Protein AF-A0A359H038-F1 (afdb_monomer)

Radius of gyration: 14.49 Å; Cα contacts (8 Å, |Δi|>4): 56; chains: 1; bounding box: 35×13×40 Å

Sequence (65 aa):
MEFSIFNISLFLGMAGLLAFIISFLTGLRFIKIKAKYKLHKRIGIAGFIAVCIHGCVMSYYYFFT

Secondary structure (DSSP, 8-state):
-HHHHHHHHHHHHHHHHHHHHHHHHHHTTSS---GGG-HHHHHHHHHHHHHHHHHHHHHHHHHH-

Foldseek 3Di:
DLVVVLVVLVVLLVQLVVLQVVLVCVVVCVPPDDCVVVVSVVSNVVSVVSNVVSVVSVVCVVPPD

Nearest PDB structures (foldseek):
  3lsq-assembly1_A  TM=7.052E-01  e=7.643E+00  Trypanosoma brucei

pLDDT: mean 91.09, std 7.03, range [69.5, 97.25]

Structure (mmCIF, N/CA/C/O backbone):
data_AF-A0A359H038-F1
#
_entry.id   AF-A0A359H038-F1
#
loop_
_atom_site.group_PDB
_atom_site.id
_atom_site.type_symbol
_atom_site.label_atom_id
_atom_site.label_alt_id
_atom_site.label_comp_id
_atom_site.label_asym_id
_atom_site.label_en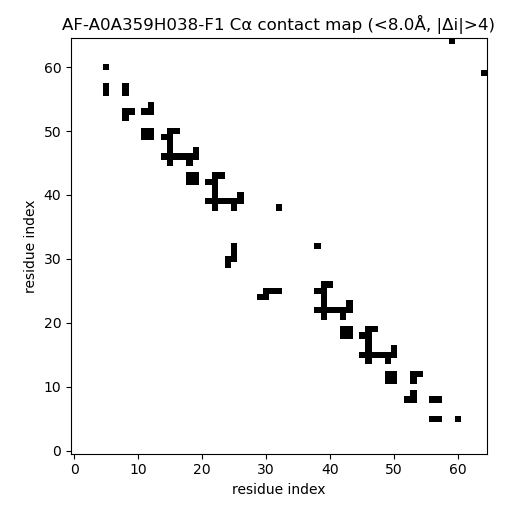tity_id
_atom_site.label_seq_id
_atom_site.pdbx_PDB_ins_code
_atom_site.Cartn_x
_atom_site.Cartn_y
_atom_site.Cartn_z
_atom_site.occupancy
_atom_site.B_iso_or_equiv
_atom_site.auth_seq_id
_atom_site.auth_comp_id
_atom_site.auth_asym_id
_atom_site.auth_atom_id
_atom_site.pdbx_PDB_model_num
ATOM 1 N N . MET A 1 1 ? 17.785 -5.170 -13.232 1.00 71.88 1 MET A N 1
ATOM 2 C CA . MET A 1 1 ? 17.314 -4.209 -12.208 1.00 71.88 1 MET A CA 1
ATOM 3 C C . MET A 1 1 ? 15.894 -3.748 -12.509 1.00 71.88 1 MET A C 1
ATOM 5 O O . MET A 1 1 ? 15.045 -3.875 -11.640 1.00 71.88 1 MET A O 1
ATOM 9 N N . GLU A 1 2 ? 15.610 -3.319 -13.740 1.00 80.50 2 GLU A N 1
ATOM 10 C CA . GLU A 1 2 ? 14.265 -2.897 -14.169 1.00 80.50 2 GLU A CA 1
ATOM 11 C C . GLU A 1 2 ? 13.190 -3.972 -13.973 1.00 80.50 2 GLU A C 1
ATOM 13 O O . GLU A 1 2 ? 12.180 -3.715 -13.328 1.00 80.50 2 GLU A O 1
ATOM 18 N N . PHE A 1 3 ? 13.456 -5.212 -14.397 1.00 86.75 3 PHE A N 1
ATOM 19 C CA . PHE A 1 3 ? 12.544 -6.339 -14.164 1.00 86.75 3 PHE A CA 1
ATOM 20 C C . PHE A 1 3 ? 12.220 -6.556 -12.673 1.00 86.75 3 PHE A C 1
ATOM 22 O O . PHE A 1 3 ? 11.087 -6.855 -12.305 1.00 86.75 3 PHE A O 1
ATOM 29 N N . SER A 1 4 ? 13.200 -6.380 -11.782 1.00 92.75 4 SER A N 1
ATOM 30 C CA . SER A 1 4 ? 12.990 -6.532 -10.338 1.00 92.75 4 SER A CA 1
ATOM 31 C C . SER A 1 4 ? 12.125 -5.405 -9.771 1.00 92.75 4 SER A C 1
ATOM 33 O O . SER A 1 4 ? 11.198 -5.681 -9.015 1.00 92.75 4 SER A O 1
ATOM 35 N N . ILE A 1 5 ? 12.387 -4.151 -10.155 1.00 93.00 5 ILE A N 1
ATOM 36 C CA . ILE A 1 5 ? 11.615 -2.980 -9.704 1.00 93.00 5 ILE A CA 1
ATOM 37 C C . ILE A 1 5 ? 10.170 -3.064 -10.207 1.00 93.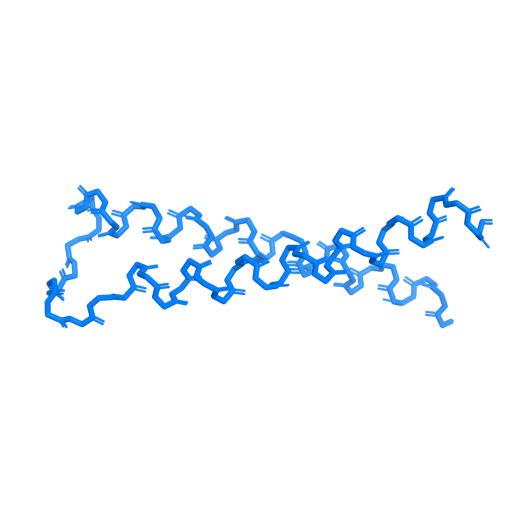00 5 ILE A C 1
ATOM 39 O O . ILE A 1 5 ? 9.242 -2.812 -9.437 1.00 93.00 5 ILE A O 1
ATOM 43 N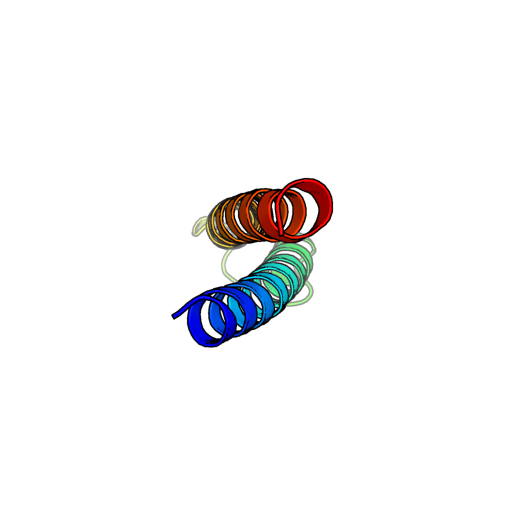 N . PHE A 1 6 ? 9.972 -3.483 -11.458 1.00 93.56 6 PHE A N 1
ATOM 44 C CA . PHE A 1 6 ? 8.649 -3.705 -12.032 1.00 93.56 6 PHE A CA 1
ATOM 45 C C . PHE A 1 6 ? 7.841 -4.723 -11.215 1.00 93.56 6 PHE A C 1
ATOM 47 O O . PHE A 1 6 ? 6.730 -4.426 -10.775 1.00 93.56 6 PHE A O 1
ATOM 54 N N . ASN A 1 7 ? 8.424 -5.891 -10.922 1.00 95.62 7 ASN A N 1
ATOM 55 C CA . ASN A 1 7 ? 7.756 -6.925 -10.128 1.00 95.62 7 ASN A CA 1
ATOM 56 C C . ASN A 1 7 ? 7.461 -6.466 -8.693 1.00 95.62 7 ASN A C 1
ATOM 58 O O . ASN A 1 7 ? 6.363 -6.692 -8.188 1.00 95.62 7 ASN A O 1
ATOM 62 N N . ILE A 1 8 ? 8.407 -5.781 -8.040 1.00 96.00 8 ILE A N 1
ATOM 63 C CA . ILE A 1 8 ? 8.196 -5.211 -6.699 1.00 96.00 8 ILE A CA 1
ATOM 64 C C . ILE A 1 8 ? 7.032 -4.221 -6.721 1.00 96.00 8 ILE A C 1
ATOM 66 O O . ILE A 1 8 ? 6.166 -4.271 -5.849 1.00 96.00 8 ILE A O 1
ATOM 70 N N . SER A 1 9 ? 6.987 -3.344 -7.724 1.00 95.56 9 SER A N 1
ATOM 71 C CA . SER A 1 9 ? 5.893 -2.392 -7.881 1.00 95.56 9 SER A CA 1
ATOM 72 C C . SER A 1 9 ? 4.558 -3.105 -8.109 1.00 95.56 9 SER A C 1
ATOM 74 O O . 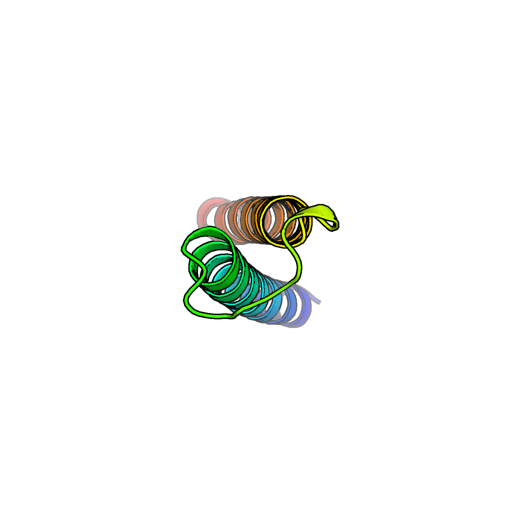SER A 1 9 ? 3.565 -2.720 -7.498 1.00 95.56 9 SER A O 1
AT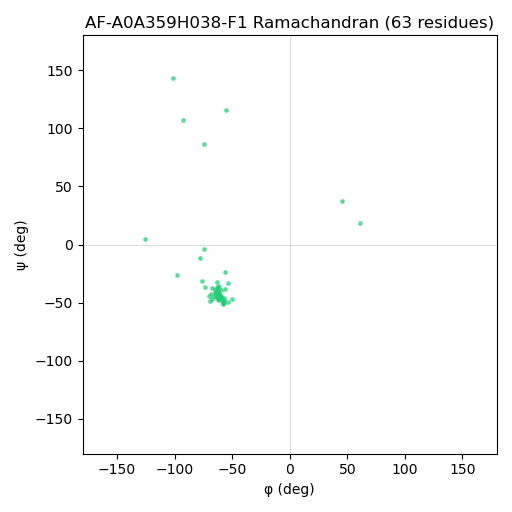OM 76 N N . LEU A 1 10 ? 4.515 -4.183 -8.898 1.00 95.88 10 LEU A N 1
ATOM 77 C CA . LEU A 1 10 ? 3.317 -5.016 -9.064 1.00 95.88 10 LEU A CA 1
ATOM 78 C C . LEU A 1 10 ? 2.808 -5.570 -7.726 1.00 95.88 10 LEU A C 1
ATOM 80 O O . LEU A 1 10 ? 1.636 -5.390 -7.383 1.00 95.88 10 LEU A O 1
ATOM 84 N N . PHE A 1 11 ? 3.693 -6.180 -6.932 1.00 96.69 11 PHE A N 1
ATOM 85 C CA . PHE A 1 11 ? 3.337 -6.682 -5.603 1.00 96.69 11 PHE A CA 1
ATOM 86 C C . PHE A 1 11 ? 2.893 -5.559 -4.658 1.00 96.69 11 PHE A C 1
ATOM 88 O O . PHE A 1 11 ? 1.961 -5.753 -3.875 1.00 96.69 11 PHE A O 1
ATOM 95 N N . LEU A 1 12 ? 3.503 -4.374 -4.753 1.00 95.94 12 LEU A N 1
ATOM 96 C CA . LEU A 1 12 ? 3.104 -3.196 -3.984 1.00 95.94 12 LEU A CA 1
ATOM 97 C C . LEU A 1 12 ? 1.680 -2.741 -4.341 1.00 95.94 12 LEU A C 1
ATOM 99 O O . LEU A 1 12 ? 0.900 -2.429 -3.442 1.00 95.94 12 LEU A O 1
ATOM 103 N N . GLY A 1 13 ? 1.318 -2.762 -5.626 1.00 97.00 13 GLY A N 1
ATOM 104 C CA . GLY A 1 13 ? -0.040 -2.474 -6.093 1.00 97.00 13 GLY A CA 1
ATOM 105 C C . GLY A 1 13 ? -1.066 -3.468 -5.541 1.00 97.00 13 GLY A C 1
ATOM 106 O O . GLY A 1 13 ? -2.088 -3.061 -4.984 1.00 97.00 13 GLY A O 1
ATOM 107 N N . MET A 1 14 ? -0.762 -4.769 -5.601 1.00 97.25 14 MET A N 1
ATOM 108 C CA . MET A 1 14 ? -1.616 -5.821 -5.029 1.00 97.25 14 MET A CA 1
ATOM 109 C C . MET A 1 14 ? -1.787 -5.663 -3.512 1.00 97.25 14 MET A C 1
ATOM 111 O O . MET A 1 14 ? -2.905 -5.732 -2.999 1.00 97.25 14 MET A O 1
ATOM 115 N N . ALA A 1 15 ? -0.696 -5.408 -2.787 1.00 96.56 15 ALA A N 1
ATOM 116 C CA . ALA A 1 15 ? -0.731 -5.180 -1.345 1.00 96.56 15 ALA A CA 1
ATOM 117 C C . ALA A 1 15 ? -1.538 -3.921 -0.984 1.00 96.56 15 ALA A C 1
ATOM 119 O O . ALA A 1 15 ? -2.327 -3.941 -0.037 1.00 96.56 15 ALA A O 1
ATOM 120 N N . GLY A 1 16 ? -1.389 -2.846 -1.762 1.00 96.25 16 GLY A N 1
ATOM 121 C CA . GLY A 1 16 ? -2.162 -1.617 -1.611 1.00 96.25 16 GLY A CA 1
ATOM 122 C C . GLY A 1 16 ? -3.665 -1.840 -1.801 1.00 96.25 16 GLY A C 1
ATOM 123 O O . GLY A 1 16 ? -4.463 -1.386 -0.979 1.00 96.25 16 GLY A O 1
ATOM 124 N N . LEU A 1 17 ? -4.062 -2.612 -2.819 1.00 95.56 17 LEU A N 1
ATOM 125 C CA . LEU A 1 17 ? -5.459 -2.997 -3.043 1.00 95.56 17 LEU A CA 1
ATOM 126 C C . LEU A 1 17 ? -6.023 -3.820 -1.874 1.00 95.56 17 LEU A C 1
ATOM 128 O O . LEU A 1 17 ? -7.117 -3.535 -1.384 1.00 95.56 17 LEU A O 1
ATOM 132 N N . LEU A 1 18 ? -5.272 -4.808 -1.381 1.00 96.31 18 LEU A N 1
ATOM 133 C CA . LEU A 1 18 ? -5.678 -5.607 -0.220 1.00 96.31 18 LEU A CA 1
ATOM 134 C C . LEU A 1 18 ? -5.845 -4.741 1.035 1.00 96.31 18 LEU A C 1
ATOM 136 O O . LEU A 1 18 ? -6.835 -4.879 1.759 1.00 96.31 18 LEU A O 1
ATOM 140 N N . ALA A 1 19 ? -4.925 -3.803 1.272 1.00 94.69 19 ALA A N 1
ATOM 141 C CA . ALA A 1 19 ? -5.035 -2.841 2.363 1.00 94.69 19 ALA A CA 1
ATOM 142 C C . ALA A 1 19 ? -6.303 -1.982 2.230 1.00 94.69 19 ALA A C 1
ATOM 144 O O . ALA A 1 19 ? -6.998 -1.756 3.223 1.00 94.69 19 ALA A O 1
ATOM 145 N N . PHE A 1 20 ? -6.669 -1.567 1.014 1.00 94.31 20 PHE A N 1
ATOM 146 C CA . PHE A 1 20 ? -7.926 -0.862 0.769 1.00 94.31 20 PHE A CA 1
ATOM 147 C C . PHE A 1 20 ? -9.156 -1.697 1.101 1.00 94.31 20 PHE A C 1
ATOM 149 O O . PHE A 1 20 ? -10.044 -1.196 1.790 1.00 94.31 20 PHE A O 1
ATOM 156 N N . ILE A 1 21 ? -9.198 -2.961 0.677 1.00 94.56 21 ILE A N 1
ATOM 157 C CA . ILE A 1 21 ? -10.307 -3.872 0.987 1.00 94.56 21 ILE A CA 1
ATOM 158 C C . ILE A 1 21 ? -10.460 -4.006 2.506 1.00 94.56 21 ILE A C 1
ATOM 160 O O . ILE A 1 21 ? -11.550 -3.803 3.041 1.00 94.56 21 ILE A O 1
ATOM 164 N N . ILE A 1 22 ? -9.365 -4.263 3.226 1.00 92.50 22 ILE A N 1
ATOM 165 C CA . ILE A 1 22 ? -9.378 -4.380 4.692 1.00 92.50 22 ILE A CA 1
ATOM 166 C C . ILE A 1 22 ? -9.815 -3.062 5.343 1.00 92.50 22 ILE A C 1
ATOM 168 O O . ILE A 1 22 ? -10.643 -3.057 6.257 1.00 92.50 22 ILE A O 1
ATOM 172 N N . SER A 1 23 ? -9.298 -1.927 4.871 1.00 93.38 23 SER A N 1
ATOM 173 C CA . SER A 1 23 ? -9.709 -0.598 5.328 1.00 93.38 23 SER A CA 1
ATOM 174 C C . SER A 1 23 ? -11.216 -0.388 5.151 1.00 93.38 23 SER A C 1
ATOM 176 O O . SER A 1 23 ? -11.900 0.030 6.083 1.00 93.38 23 SER A O 1
ATOM 178 N N . PHE A 1 24 ? -11.767 -0.751 3.995 1.00 92.06 24 PHE A N 1
ATOM 179 C CA . PHE A 1 24 ? -13.187 -0.588 3.707 1.00 92.06 24 PHE A CA 1
ATOM 180 C C . PHE A 1 24 ? -14.052 -1.502 4.583 1.00 92.06 24 PHE A C 1
ATOM 182 O O . PHE A 1 24 ? -14.979 -1.034 5.241 1.00 92.06 24 PHE A O 1
ATOM 189 N N . LEU A 1 25 ? -13.695 -2.785 4.695 1.00 91.88 25 LEU A N 1
ATOM 190 C CA . LEU A 1 25 ? -14.404 -3.759 5.533 1.00 91.88 25 LEU A CA 1
ATOM 191 C C . LEU A 1 25 ? -14.382 -3.386 7.023 1.00 91.88 25 LEU A C 1
ATOM 193 O O . LEU A 1 25 ? -15.368 -3.589 7.737 1.00 91.88 25 LEU A O 1
ATOM 197 N N . THR A 1 26 ? -13.274 -2.815 7.501 1.00 89.50 26 THR A N 1
ATOM 198 C CA . THR A 1 26 ? -13.159 -2.314 8.880 1.00 89.50 26 THR A CA 1
ATOM 199 C C . THR A 1 26 ? -13.887 -0.981 9.080 1.00 89.50 26 THR A C 1
ATOM 201 O O . THR A 1 26 ? -14.420 -0.738 10.164 1.00 89.50 26 THR A O 1
ATOM 204 N N . GLY A 1 27 ? -13.973 -0.132 8.052 1.00 86.50 27 GLY A N 1
ATOM 205 C CA . GLY A 1 27 ? -14.755 1.110 8.054 1.00 86.50 27 GLY A CA 1
ATOM 206 C C . GLY A 1 27 ? -16.266 0.861 8.080 1.00 86.50 27 GLY A C 1
ATOM 207 O O . GLY A 1 27 ? -16.978 1.472 8.875 1.00 86.50 27 GLY A O 1
ATOM 208 N N . LEU A 1 28 ? -16.734 -0.111 7.291 1.00 88.50 28 LEU A N 1
ATOM 209 C CA . LEU A 1 28 ? -18.128 -0.568 7.240 1.00 88.50 28 LEU A CA 1
ATOM 210 C C . LEU A 1 28 ? -18.547 -1.423 8.445 1.00 88.50 28 LEU A C 1
ATOM 212 O O . LEU A 1 28 ? -19.710 -1.798 8.560 1.00 88.50 28 LEU A O 1
ATOM 216 N N . ARG A 1 29 ? -17.616 -1.730 9.358 1.00 84.75 29 ARG A N 1
ATOM 217 C CA . ARG A 1 29 ? -17.834 -2.588 10.538 1.00 84.75 29 ARG A CA 1
ATOM 218 C C . ARG A 1 29 ? -18.248 -4.032 10.212 1.00 84.75 29 ARG A C 1
ATOM 220 O O . ARG A 1 29 ? -18.712 -4.728 11.115 1.00 84.75 29 ARG A O 1
ATOM 227 N N . PHE A 1 30 ? -18.019 -4.509 8.984 1.00 87.56 30 PHE A N 1
ATOM 228 C CA . PHE A 1 30 ? -18.084 -5.943 8.669 1.00 87.56 30 PHE A CA 1
ATOM 229 C C . PHE A 1 30 ? -17.029 -6.707 9.475 1.00 87.56 30 PHE A C 1
ATOM 231 O O . PHE A 1 30 ? -17.329 -7.722 10.099 1.00 87.56 30 PHE A O 1
ATOM 238 N N . ILE A 1 31 ? -15.814 -6.154 9.550 1.00 83.88 31 ILE A N 1
ATOM 239 C CA . ILE A 1 31 ? -14.779 -6.611 10.479 1.00 83.88 31 ILE A CA 1
ATOM 240 C C . ILE A 1 31 ? -14.897 -5.768 11.752 1.00 83.88 31 ILE A C 1
ATOM 242 O O . ILE A 1 31 ? -14.566 -4.578 11.772 1.00 83.88 31 ILE A O 1
ATOM 246 N N . LYS A 1 32 ? -15.403 -6.3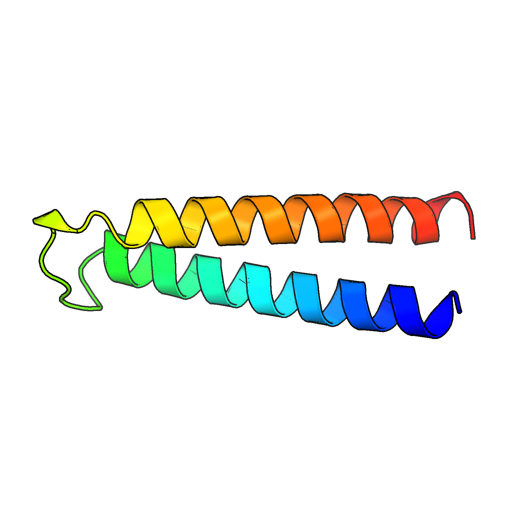83 12.826 1.00 76.75 32 LYS A N 1
ATOM 247 C CA . LYS A 1 32 ? -15.674 -5.714 14.107 1.00 76.75 32 LYS A CA 1
ATOM 248 C C . LYS A 1 32 ? -14.382 -5.436 14.874 1.00 76.75 32 LYS A C 1
ATOM 250 O O . LYS A 1 32 ? -13.973 -6.195 15.745 1.00 76.75 32 LYS A O 1
ATOM 255 N N . ILE A 1 33 ? -13.763 -4.302 14.574 1.00 77.75 33 ILE A N 1
ATOM 256 C CA . ILE A 1 33 ? -12.644 -3.747 15.342 1.00 77.75 33 ILE A CA 1
ATOM 257 C C . ILE A 1 33 ? -13.186 -2.626 16.227 1.00 77.75 33 ILE A C 1
ATOM 259 O O . ILE A 1 33 ? -14.072 -1.875 15.813 1.00 77.75 33 ILE A O 1
ATOM 263 N N . LYS A 1 34 ? -12.666 -2.477 17.454 1.00 77.56 34 LYS A N 1
ATOM 264 C CA . LYS A 1 34 ? -13.057 -1.356 18.324 1.00 77.56 34 LYS A CA 1
ATOM 265 C C . LYS A 1 34 ? -12.815 -0.034 17.583 1.00 77.56 34 LYS A C 1
ATOM 267 O O . LYS A 1 34 ? -11.673 0.333 17.307 1.00 77.56 34 LYS A O 1
ATOM 272 N N . ALA A 1 35 ? -13.892 0.703 17.302 1.00 69.50 35 ALA A N 1
ATOM 273 C CA . ALA A 1 35 ? -13.867 1.922 16.487 1.00 69.50 35 ALA A CA 1
ATOM 274 C C . ALA A 1 35 ? -12.901 3.004 17.017 1.00 69.50 35 ALA A C 1
ATOM 276 O O . ALA A 1 35 ? -12.390 3.811 16.240 1.00 69.50 35 ALA A O 1
ATOM 277 N N . LYS A 1 36 ? -12.582 2.972 18.322 1.00 72.38 36 LYS A N 1
ATOM 278 C CA . LYS A 1 36 ? -11.604 3.854 18.982 1.00 72.38 36 LYS A CA 1
ATOM 279 C C . LYS A 1 36 ? -10.229 3.850 18.301 1.00 72.38 36 LYS A C 1
ATOM 281 O O . LYS A 1 36 ? -9.579 4.890 18.265 1.00 72.38 36 LYS A O 1
ATOM 286 N N . TYR A 1 37 ? -9.798 2.725 17.726 1.00 76.31 37 TYR A N 1
ATOM 287 C CA . TYR A 1 37 ? -8.474 2.618 17.102 1.00 76.31 37 TYR A CA 1
ATOM 288 C C . TYR A 1 37 ? -8.389 3.253 15.708 1.00 76.31 37 TYR A C 1
ATOM 290 O O . TYR A 1 37 ? -7.284 3.405 15.191 1.00 76.31 37 TYR A O 1
ATOM 298 N N . LYS A 1 38 ? -9.527 3.628 15.093 1.00 83.56 38 LYS A N 1
ATOM 299 C CA . LYS A 1 38 ? -9.604 4.218 13.739 1.00 83.56 38 LYS A CA 1
ATOM 300 C C . LYS A 1 38 ? -8.727 3.472 12.717 1.00 83.56 38 LYS A C 1
ATOM 302 O O . LYS A 1 38 ? -8.097 4.089 11.858 1.00 83.56 38 LYS A O 1
ATOM 307 N N . LEU A 1 39 ? -8.670 2.141 12.838 1.00 85.31 39 LEU A N 1
ATOM 308 C CA . LEU A 1 39 ? -7.726 1.311 12.092 1.00 85.31 39 LEU A CA 1
ATOM 309 C C . LEU A 1 39 ? -7.968 1.397 10.580 1.00 85.31 39 LEU A C 1
ATOM 311 O O . LEU A 1 39 ? -7.001 1.519 9.835 1.00 85.31 39 LEU A O 1
ATOM 315 N N . HIS A 1 40 ? -9.237 1.468 10.154 1.00 89.94 40 HIS A N 1
ATOM 316 C CA . HIS A 1 40 ? -9.608 1.707 8.755 1.00 89.94 40 HIS A CA 1
ATOM 317 C C . HIS A 1 40 ? -8.870 2.919 8.178 1.00 89.94 40 HIS A C 1
ATOM 319 O O . HIS A 1 40 ? -8.241 2.828 7.137 1.00 89.94 40 HIS A O 1
ATOM 325 N N . LYS A 1 41 ? -8.838 4.046 8.902 1.00 90.12 41 LYS A N 1
ATOM 326 C CA . LYS A 1 41 ? -8.218 5.278 8.407 1.00 90.12 41 LYS A CA 1
ATOM 327 C C . LYS A 1 41 ? -6.712 5.105 8.228 1.00 90.12 41 LYS A C 1
ATOM 329 O O . LYS A 1 41 ? -6.161 5.574 7.241 1.00 90.12 41 LYS A O 1
ATOM 334 N N . ARG A 1 42 ? -6.043 4.430 9.167 1.00 92.38 42 ARG A N 1
ATOM 335 C CA . ARG A 1 42 ? -4.591 4.201 9.102 1.00 92.38 42 ARG A CA 1
ATOM 336 C C . ARG A 1 42 ? -4.219 3.242 7.973 1.00 92.38 42 ARG A C 1
ATOM 338 O O . ARG A 1 42 ? -3.341 3.568 7.183 1.00 92.38 42 ARG A O 1
ATOM 345 N N . ILE A 1 43 ? -4.911 2.105 7.880 1.00 93.44 43 ILE A N 1
ATOM 346 C CA . ILE A 1 43 ? -4.682 1.110 6.824 1.00 93.44 43 ILE A CA 1
ATOM 347 C C . ILE A 1 43 ? -5.020 1.708 5.455 1.00 93.44 43 ILE A C 1
ATOM 349 O O . ILE A 1 43 ? -4.253 1.538 4.516 1.00 93.44 43 ILE A O 1
ATOM 353 N N . GLY A 1 44 ? -6.114 2.466 5.351 1.00 93.38 44 GLY A N 1
ATOM 354 C CA . GLY A 1 44 ? -6.514 3.139 4.119 1.00 93.38 44 GLY A CA 1
ATOM 355 C C . GLY A 1 44 ? -5.489 4.167 3.643 1.00 93.38 44 GLY A C 1
ATOM 356 O O . GLY A 1 44 ? -5.154 4.173 2.466 1.00 93.38 44 GLY A O 1
ATOM 357 N N . ILE A 1 45 ? -4.936 4.990 4.543 1.00 95.62 45 ILE A N 1
ATOM 358 C CA . ILE A 1 45 ? -3.871 5.945 4.187 1.00 95.62 45 ILE A CA 1
ATOM 359 C C . ILE A 1 45 ? -2.604 5.209 3.734 1.00 95.62 45 ILE A C 1
ATOM 361 O O . ILE A 1 45 ? -2.027 5.572 2.714 1.00 95.62 45 ILE A O 1
ATOM 365 N N . ALA A 1 46 ? -2.184 4.164 4.454 1.00 95.31 46 ALA A N 1
ATOM 366 C CA . ALA A 1 46 ? -1.010 3.379 4.074 1.00 95.31 46 ALA A CA 1
ATOM 367 C C . ALA A 1 46 ? -1.194 2.692 2.707 1.00 95.31 46 ALA A C 1
ATOM 369 O O . ALA A 1 46 ? -0.304 2.761 1.861 1.00 95.31 46 ALA A O 1
ATOM 370 N N . GLY A 1 47 ? -2.367 2.095 2.466 1.00 95.38 47 GLY A N 1
ATOM 371 C CA . GLY A 1 47 ? -2.730 1.499 1.180 1.00 95.38 47 GLY A CA 1
ATOM 372 C C . GLY A 1 47 ? -2.768 2.527 0.048 1.00 95.38 47 GLY A C 1
ATOM 373 O O . GLY A 1 47 ? -2.220 2.272 -1.019 1.00 95.38 47 GLY A O 1
ATOM 374 N N . PHE A 1 48 ? -3.322 3.718 0.295 1.00 95.50 48 PHE A N 1
ATOM 375 C CA . PHE A 1 48 ? -3.338 4.810 -0.683 1.00 95.50 48 PHE A CA 1
ATOM 376 C C . PHE A 1 48 ? -1.931 5.234 -1.095 1.00 95.50 48 PHE A C 1
ATOM 378 O O . PHE A 1 48 ? -1.644 5.311 -2.285 1.00 95.50 48 PHE A O 1
ATOM 385 N N . ILE A 1 49 ? -1.036 5.445 -0.127 1.00 96.62 49 ILE A N 1
ATOM 386 C CA . ILE A 1 49 ? 0.358 5.813 -0.406 1.00 96.62 49 ILE A CA 1
ATOM 387 C C . ILE A 1 49 ? 1.045 4.726 -1.245 1.00 96.62 49 ILE A C 1
ATOM 389 O O . ILE A 1 49 ? 1.703 5.048 -2.233 1.00 96.62 49 ILE A O 1
ATOM 393 N N . ALA A 1 50 ? 0.857 3.448 -0.898 1.00 96.00 50 ALA A N 1
ATOM 394 C CA . ALA A 1 50 ? 1.426 2.331 -1.651 1.00 96.00 50 ALA A CA 1
ATOM 395 C C . ALA A 1 50 ? 0.924 2.288 -3.106 1.00 96.00 50 ALA A C 1
ATOM 397 O O . ALA A 1 50 ? 1.729 2.131 -4.024 1.00 96.00 50 ALA A O 1
ATOM 398 N N . VAL A 1 51 ? -0.381 2.490 -3.331 1.00 96.31 51 VAL A N 1
ATOM 399 C CA . VAL A 1 51 ? -0.967 2.532 -4.683 1.00 96.31 51 VAL A CA 1
ATOM 400 C C . VAL A 1 51 ? -0.496 3.757 -5.468 1.00 96.31 51 VAL A C 1
ATOM 402 O O . VAL A 1 51 ? -0.225 3.631 -6.658 1.00 96.31 51 VAL A O 1
ATOM 405 N N . CYS A 1 52 ? -0.331 4.920 -4.831 1.00 97.19 52 CYS A N 1
ATOM 406 C CA . CYS A 1 52 ? 0.241 6.097 -5.489 1.00 97.19 52 CYS A CA 1
ATOM 407 C C . CYS A 1 52 ? 1.673 5.833 -5.968 1.00 97.19 52 CYS A C 1
ATOM 409 O O . CYS A 1 52 ? 1.998 6.134 -7.113 1.00 97.19 52 CYS A O 1
ATOM 411 N N . ILE A 1 53 ? 2.517 5.228 -5.124 1.00 96.69 53 ILE A N 1
ATOM 412 C CA . ILE A 1 53 ? 3.888 4.866 -5.512 1.00 96.69 53 ILE A CA 1
ATOM 413 C C . ILE A 1 53 ? 3.864 3.857 -6.664 1.00 96.69 53 ILE A C 1
ATOM 415 O O . ILE A 1 53 ? 4.55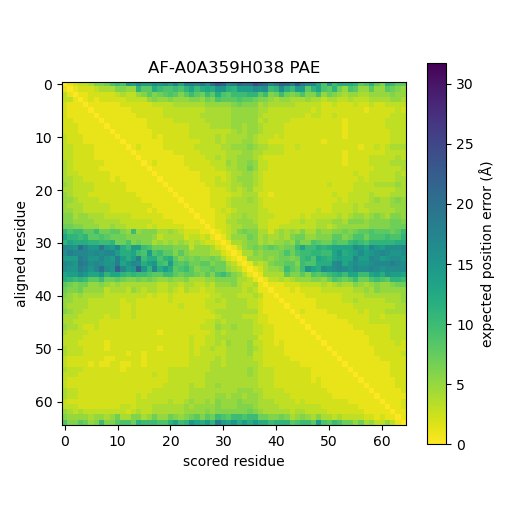0 4.062 -7.66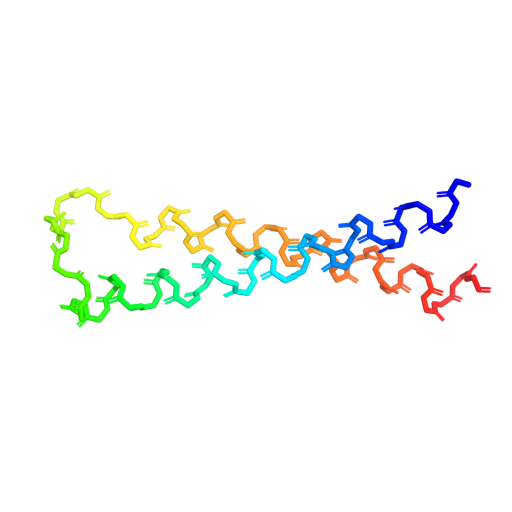3 1.00 96.69 53 ILE A O 1
ATOM 419 N N . HIS A 1 54 ? 3.046 2.806 -6.555 1.00 96.75 54 HIS A N 1
ATOM 420 C CA . HIS A 1 54 ? 2.849 1.829 -7.627 1.00 96.75 54 HIS A CA 1
ATOM 421 C C . HIS A 1 54 ? 2.451 2.505 -8.948 1.00 96.75 54 HIS A C 1
ATOM 423 O O . HIS A 1 54 ? 3.090 2.269 -9.971 1.00 96.75 54 HIS A O 1
ATOM 429 N N . GLY A 1 55 ? 1.449 3.388 -8.917 1.00 96.38 55 GLY A N 1
ATOM 430 C CA . GLY A 1 55 ? 0.961 4.111 -10.089 1.00 96.38 55 GLY A CA 1
ATOM 431 C C . GLY A 1 55 ? 2.030 4.998 -10.725 1.00 96.38 55 GLY A C 1
ATOM 432 O O . GLY A 1 55 ? 2.188 4.975 -11.945 1.00 96.38 55 GLY A O 1
ATOM 433 N N . CYS A 1 56 ? 2.816 5.720 -9.920 1.00 97.06 56 CYS A N 1
ATOM 434 C CA . CYS A 1 56 ? 3.934 6.524 -10.418 1.00 97.06 56 CYS A CA 1
ATOM 435 C C . CYS A 1 56 ? 4.996 5.656 -11.104 1.00 97.06 56 CYS A C 1
ATOM 437 O O . CYS A 1 56 ? 5.436 5.979 -12.205 1.00 97.06 56 CYS A O 1
ATOM 439 N N . VAL A 1 57 ? 5.381 4.535 -10.484 1.00 95.69 57 VAL A N 1
ATOM 440 C CA . VAL A 1 57 ? 6.391 3.622 -11.039 1.00 95.69 57 VAL A CA 1
ATOM 441 C C . VAL A 1 57 ? 5.890 2.963 -12.325 1.00 95.69 57 VAL A C 1
ATOM 443 O O . VAL A 1 57 ? 6.619 2.921 -13.309 1.00 95.69 57 VAL A O 1
ATOM 446 N N . MET A 1 58 ? 4.642 2.489 -12.358 1.00 95.62 58 MET A N 1
ATOM 447 C CA . MET A 1 58 ? 4.059 1.891 -13.566 1.00 95.62 58 MET A CA 1
ATOM 448 C C . MET A 1 58 ? 3.908 2.906 -14.697 1.00 95.62 58 MET A C 1
ATOM 450 O O . MET A 1 58 ? 4.184 2.577 -15.844 1.00 95.62 58 MET A O 1
ATOM 454 N N . SER A 1 59 ? 3.537 4.151 -14.380 1.00 96.44 59 SER A N 1
ATOM 455 C CA . SER A 1 59 ? 3.484 5.225 -15.378 1.00 96.44 59 SER A CA 1
ATOM 456 C C . SER A 1 59 ? 4.869 5.505 -15.960 1.00 96.44 59 SER A C 1
ATOM 458 O O . SER A 1 59 ? 4.995 5.665 -17.168 1.00 96.44 59 SER A O 1
ATOM 460 N N . TYR A 1 60 ? 5.918 5.509 -15.129 1.00 94.88 60 TYR A N 1
ATOM 461 C CA . TYR A 1 60 ? 7.291 5.644 -15.618 1.00 94.88 60 TYR A CA 1
ATOM 462 C C . TYR A 1 60 ? 7.646 4.536 -16.620 1.00 94.88 60 TYR A C 1
ATOM 464 O O . TYR A 1 60 ? 8.072 4.846 -17.730 1.00 94.88 60 TYR A O 1
ATOM 472 N N . TYR A 1 61 ? 7.388 3.272 -16.269 1.00 93.69 61 TYR A N 1
ATOM 473 C CA . TYR A 1 61 ? 7.631 2.137 -17.167 1.00 93.69 61 TYR A CA 1
ATOM 474 C C . TYR A 1 61 ? 6.785 2.173 -18.440 1.00 93.69 61 TYR A C 1
ATOM 476 O O . TYR A 1 61 ? 7.233 1.700 -19.470 1.00 93.69 61 TYR A O 1
ATOM 484 N N . TYR A 1 62 ? 5.568 2.711 -18.385 1.00 93.56 62 TYR A N 1
ATOM 485 C CA . TYR A 1 62 ? 4.699 2.788 -19.557 1.00 93.56 62 TYR A CA 1
ATOM 486 C C . TYR A 1 62 ? 5.141 3.864 -20.562 1.00 93.56 62 TYR A C 1
ATOM 488 O O . TYR A 1 62 ? 4.979 3.681 -21.764 1.00 93.56 62 TYR A O 1
ATOM 496 N N . PHE A 1 63 ? 5.650 5.004 -20.082 1.00 95.69 63 PHE A N 1
ATOM 497 C CA . PHE A 1 63 ? 5.983 6.148 -20.940 1.00 95.69 63 PHE A CA 1
ATOM 498 C C . PHE A 1 63 ? 7.460 6.239 -21.335 1.00 95.69 63 PHE A C 1
ATOM 500 O O . PHE A 1 63 ? 7.764 6.855 -22.355 1.00 95.69 63 PHE A O 1
ATOM 507 N N . PHE A 1 64 ? 8.375 5.700 -20.527 1.00 91.12 64 PHE A N 1
ATOM 508 C CA . PHE A 1 64 ? 9.816 5.947 -20.666 1.00 91.12 64 PHE A CA 1
ATOM 509 C C . PHE A 1 64 ? 10.661 4.675 -20.776 1.00 91.12 64 PHE A C 1
ATOM 511 O O . PHE A 1 64 ? 11.889 4.769 -20.775 1.00 91.12 64 PHE A O 1
ATOM 518 N N . THR A 1 65 ? 10.038 3.499 -20.837 1.00 83.81 65 THR A N 1
ATOM 519 C CA . THR A 1 65 ? 10.702 2.204 -21.048 1.00 83.81 65 THR A CA 1
ATOM 520 C C . THR A 1 65 ? 10.040 1.496 -22.219 1.00 83.81 65 THR A C 1
ATOM 522 O O . THR A 1 65 ? 10.785 0.904 -23.027 1.00 83.81 65 THR A O 1
#

Mean predicted aligned error: 4.01 Å

Solvent-accessible surface area (backbone atoms only — not comparable to full-atom values): 3429 Å² total; per-residue (Å²): 108,66,72,58,53,53,54,52,35,50,53,37,34,54,52,13,51,52,30,37,52,52,14,49,36,39,65,72,49,76,44,84,62,74,70,90,68,48,54,24,61,5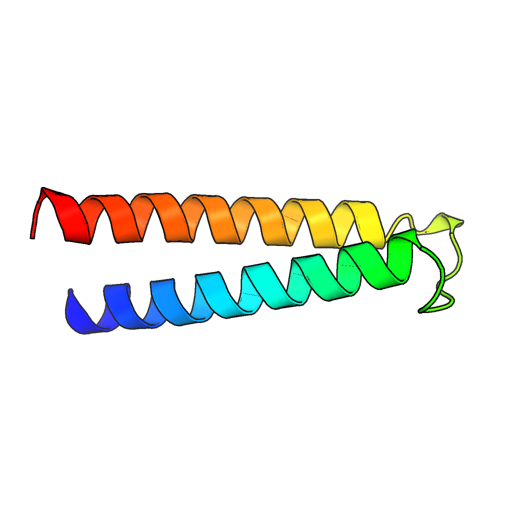5,38,32,52,54,13,49,54,36,34,51,53,23,51,54,54,52,50,45,53,72,76,76,106